Protein AF-A0A653YHH2-F1 (afdb_monomer_lite)

Sequence (87 aa):
MQVAVPTKNSPHVFVNQTLTLLDYWPEVADRVPNIPGAWWLVTRSLAQALEASGEVVATAACSDWWFTTVDRPEDALEALGLTDFLA

Secondary structure (DSSP, 8-state):
----------TTEEEE-HHHHHHH-GGGGGGS-SS--EEEEE-HHHHHHHHHTT-EEEEETTEEEEEESSS-HHHHHHHTT-GGGG-

pLDDT: mean 85.59, std 13.62, range [38.53, 97.06]

Foldseek 3Di:
DPDPDDPFDQPFWDDFPQVVCCVVPVCLVVLDDPADWTKTWGDPVVLVVCVVLVFRWDDDDPTIIGIDRDPHVQVVCVVSVVCVRRD

Structure (mmCIF, N/CA/C/O backbone):
data_AF-A0A653YHH2-F1
#
_entry.id   AF-A0A653YHH2-F1
#
loop_
_atom_site.group_PDB
_atom_site.id
_atom_site.type_symbol
_atom_site.label_atom_id
_atom_site.label_alt_id
_atom_site.label_comp_id
_atom_site.label_asym_id
_atom_site.label_entity_id
_atom_site.label_seq_id
_atom_site.pdbx_PDB_ins_code
_atom_site.Cartn_x
_atom_site.Cartn_y
_atom_site.Cartn_z
_atom_site.occupancy
_atom_site.B_iso_or_equiv
_atom_site.auth_seq_id
_atom_site.auth_comp_id
_atom_site.auth_asym_id
_atom_site.auth_atom_id
_atom_site.pdbx_PDB_model_num
ATOM 1 N N . MET A 1 1 ? 12.281 -24.523 13.680 1.00 42.88 1 MET A N 1
ATOM 2 C CA . MET A 1 1 ? 11.822 -23.120 13.671 1.00 42.88 1 MET A CA 1
ATOM 3 C C . MET A 1 1 ? 10.413 -23.113 13.122 1.00 42.88 1 MET A C 1
ATOM 5 O O . MET A 1 1 ? 10.216 -23.526 11.989 1.00 42.88 1 MET A O 1
ATOM 9 N N . GLN A 1 2 ? 9.436 -22.792 13.962 1.00 38.53 2 GLN A N 1
ATOM 10 C CA . GLN A 1 2 ? 8.033 -22.735 13.572 1.00 38.53 2 GLN A CA 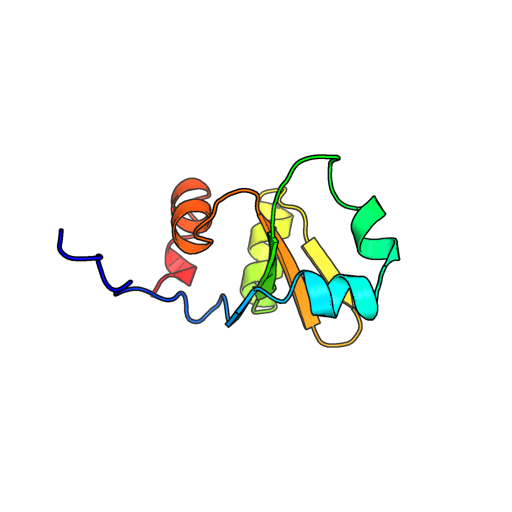1
ATOM 11 C C . GLN A 1 2 ? 7.846 -21.405 12.838 1.00 38.53 2 GLN A C 1
ATOM 13 O O . GLN A 1 2 ? 8.000 -20.348 13.443 1.00 38.53 2 GLN A O 1
ATOM 18 N N . VAL A 1 3 ? 7.643 -21.458 11.522 1.00 47.28 3 VAL A N 1
ATOM 19 C CA . VAL A 1 3 ? 7.311 -20.272 10.726 1.00 47.28 3 VAL A CA 1
ATOM 20 C C . VAL A 1 3 ? 5.977 -19.769 11.264 1.00 47.28 3 VAL A C 1
ATOM 22 O O . VAL A 1 3 ? 4.992 -20.507 11.233 1.00 47.28 3 VAL A O 1
ATOM 25 N N . ALA A 1 4 ? 5.964 -18.570 11.847 1.00 49.03 4 ALA A N 1
ATOM 26 C CA . ALA A 1 4 ? 4.736 -17.956 12.322 1.00 49.03 4 ALA A CA 1
ATOM 27 C C . ALA A 1 4 ? 3.815 -17.774 11.111 1.00 49.03 4 ALA A C 1
ATOM 29 O O . ALA A 1 4 ? 4.109 -16.992 10.209 1.00 49.03 4 ALA A O 1
ATOM 30 N N . VAL A 1 5 ? 2.740 -18.557 11.058 1.00 48.34 5 VAL A N 1
ATOM 31 C CA . VAL A 1 5 ? 1.684 -18.357 10.069 1.00 48.34 5 VAL A CA 1
ATOM 32 C C . VAL A 1 5 ? 1.025 -17.017 10.415 1.00 48.34 5 VAL A C 1
ATOM 34 O O . VAL A 1 5 ? 0.618 -16.856 11.569 1.00 48.34 5 VAL A O 1
ATOM 37 N N . PRO A 1 6 ? 0.951 -16.046 9.490 1.00 49.53 6 PRO A N 1
ATOM 38 C CA . PRO A 1 6 ? 0.377 -14.736 9.779 1.00 49.53 6 PRO A CA 1
ATOM 39 C C . PRO A 1 6 ? -1.093 -14.905 10.177 1.00 49.53 6 PRO A C 1
ATOM 41 O O . PRO A 1 6 ? -1.888 -15.442 9.411 1.00 49.53 6 PRO A O 1
ATOM 44 N N . THR A 1 7 ? -1.457 -14.502 11.394 1.00 54.62 7 THR A N 1
ATOM 45 C CA . THR A 1 7 ? -2.821 -14.663 11.935 1.00 54.62 7 THR A CA 1
ATOM 46 C C . THR A 1 7 ? -3.690 -13.412 11.806 1.00 54.62 7 THR A C 1
ATOM 48 O O . THR A 1 7 ? -4.863 -13.456 12.164 1.00 54.62 7 THR A O 1
ATOM 51 N N . LYS A 1 8 ? -3.159 -12.312 11.264 1.00 58.38 8 LYS A N 1
ATOM 52 C CA . LYS A 1 8 ? -3.914 -11.095 10.947 1.00 58.38 8 LYS A CA 1
ATOM 53 C C . LYS A 1 8 ? -3.561 -10.651 9.535 1.00 58.38 8 LYS A C 1
ATOM 55 O O . LYS A 1 8 ? -2.468 -10.135 9.326 1.00 58.38 8 LYS A O 1
ATOM 60 N N . ASN A 1 9 ? -4.480 -10.883 8.606 1.00 71.75 9 ASN A N 1
ATOM 61 C CA . ASN A 1 9 ? -4.510 -10.171 7.336 1.00 71.75 9 ASN A CA 1
ATOM 62 C C . ASN A 1 9 ? -5.463 -8.996 7.536 1.00 71.75 9 ASN A C 1
ATOM 64 O O . ASN A 1 9 ? -6.585 -9.210 8.003 1.00 71.75 9 ASN A O 1
ATOM 68 N N . SER A 1 10 ? -5.035 -7.778 7.214 1.00 84.00 10 SER A N 1
ATOM 69 C CA . SER A 1 10 ? -5.958 -6.641 7.201 1.00 84.00 10 SER A CA 1
ATOM 70 C C . SER A 1 10 ? -7.043 -6.887 6.141 1.00 84.00 10 SER A C 1
ATOM 72 O O . SER A 1 10 ? -6.699 -7.111 4.982 1.00 84.00 10 SER A O 1
ATOM 74 N N . PRO A 1 11 ? -8.349 -6.802 6.462 1.00 89.25 11 PRO A N 1
ATOM 75 C CA . PRO A 1 11 ? -9.398 -6.915 5.442 1.00 89.25 11 PRO A CA 1
ATOM 76 C C . PRO A 1 11 ? -9.383 -5.739 4.453 1.00 89.25 11 PRO A C 1
ATOM 78 O O . PRO A 1 11 ? -10.048 -5.781 3.418 1.00 89.25 11 PRO A O 1
ATOM 81 N N . HIS A 1 12 ? -8.620 -4.689 4.767 1.00 92.44 12 HIS A N 1
ATOM 82 C CA . HIS A 1 12 ? -8.469 -3.493 3.957 1.00 92.44 12 HIS A CA 1
ATOM 83 C C . HIS A 1 12 ? -7.248 -3.526 3.039 1.00 92.44 12 HIS A C 1
ATOM 85 O O . HIS A 1 12 ? -7.154 -2.675 2.149 1.00 92.44 12 HIS A O 1
ATOM 91 N N . VAL A 1 13 ? -6.354 -4.500 3.236 1.00 92.69 13 VAL A N 1
ATOM 92 C CA . VAL A 1 13 ? -5.200 -4.777 2.385 1.00 92.69 13 VAL A CA 1
ATOM 93 C C . VAL A 1 13 ? -5.420 -6.115 1.695 1.00 92.69 13 VAL A C 1
ATOM 95 O O . VAL A 1 13 ? -5.505 -7.161 2.326 1.00 92.69 13 VAL A O 1
ATOM 98 N N . PHE A 1 14 ? -5.521 -6.092 0.374 1.00 89.50 14 PHE A N 1
ATOM 99 C CA . PHE A 1 14 ? -5.976 -7.259 -0.369 1.00 89.50 14 PHE A CA 1
ATOM 100 C C . PHE A 1 14 ? -4.828 -8.142 -0.837 1.00 89.50 14 PHE A C 1
ATOM 102 O O . PHE A 1 14 ? -4.874 -9.356 -0.648 1.00 89.50 14 PHE A O 1
ATOM 109 N N . VAL A 1 15 ? -3.821 -7.559 -1.496 1.00 88.50 15 VAL A N 1
ATOM 110 C CA . VAL A 1 15 ? -2.737 -8.336 -2.113 1.00 88.50 15 VAL A CA 1
ATOM 111 C C . VAL A 1 15 ? -1.576 -7.450 -2.576 1.00 88.50 15 VAL A C 1
ATOM 113 O O . VAL A 1 15 ? -1.794 -6.349 -3.080 1.00 88.50 15 VAL A O 1
ATOM 116 N N . ASN A 1 16 ? -0.345 -7.958 -2.468 1.00 91.00 16 ASN A N 1
ATOM 117 C CA . ASN A 1 16 ? 0.817 -7.391 -3.153 1.00 91.00 16 ASN A CA 1
ATOM 118 C C . ASN A 1 16 ? 0.741 -7.724 -4.650 1.00 91.00 16 ASN A C 1
ATOM 120 O O . ASN A 1 16 ? 0.742 -8.896 -5.027 1.00 91.00 16 ASN A O 1
ATOM 124 N N . GLN A 1 17 ? 0.686 -6.704 -5.504 1.00 88.38 17 GLN A N 1
ATOM 125 C CA . GLN A 1 17 ? 0.636 -6.856 -6.966 1.00 88.38 17 GLN A CA 1
ATOM 126 C C . GLN A 1 17 ? 1.655 -5.946 -7.647 1.00 88.38 17 GLN A C 1
ATOM 128 O O . GLN A 1 17 ? 1.407 -5.441 -8.735 1.00 88.38 17 GLN A O 1
ATOM 133 N N . THR A 1 18 ? 2.806 -5.733 -7.009 1.00 89.69 18 THR A N 1
ATOM 134 C CA . THR A 1 18 ? 3.850 -4.822 -7.499 1.00 89.69 18 THR A CA 1
ATOM 135 C C . THR A 1 18 ? 4.190 -5.059 -8.971 1.00 89.69 18 THR A C 1
ATOM 137 O O . THR A 1 18 ? 4.148 -4.121 -9.757 1.00 89.69 18 THR A O 1
ATOM 140 N N . LEU A 1 19 ? 4.463 -6.309 -9.364 1.00 88.69 19 LEU A N 1
ATOM 141 C CA . LEU A 1 19 ? 4.808 -6.636 -10.753 1.00 88.69 19 LEU A CA 1
ATOM 142 C C . LEU A 1 19 ? 3.642 -6.357 -11.709 1.00 88.69 19 LEU A C 1
ATOM 144 O O . LEU A 1 19 ? 3.812 -5.624 -12.674 1.00 88.69 19 LEU A O 1
ATOM 148 N N . THR A 1 20 ? 2.442 -6.849 -11.389 1.00 86.75 20 THR A N 1
ATOM 149 C CA . THR A 1 20 ? 1.232 -6.623 -12.194 1.00 86.75 20 THR A CA 1
ATOM 150 C C . THR A 1 20 ? 0.925 -5.135 -12.371 1.00 86.75 20 THR A C 1
ATOM 152 O O . THR A 1 20 ? 0.526 -4.703 -13.450 1.00 86.75 20 THR A O 1
ATOM 155 N N . LEU A 1 21 ? 1.103 -4.341 -11.311 1.00 88.06 21 LEU A N 1
ATOM 156 C CA . LEU A 1 21 ? 0.883 -2.902 -11.347 1.00 88.06 21 LEU A CA 1
ATOM 157 C C . LEU A 1 21 ? 1.905 -2.217 -12.254 1.00 88.06 21 LEU A C 1
ATOM 159 O O . LEU A 1 21 ? 1.507 -1.387 -13.059 1.00 88.06 21 LEU A O 1
ATOM 163 N N . LEU A 1 22 ? 3.188 -2.570 -12.152 1.00 87.88 22 LEU A N 1
ATOM 164 C CA . LEU A 1 22 ? 4.239 -1.997 -12.996 1.00 87.88 22 LEU A CA 1
ATOM 165 C C . LEU A 1 22 ? 4.096 -2.406 -14.469 1.00 87.88 22 LEU A C 1
ATOM 167 O O . LEU A 1 22 ? 4.404 -1.604 -15.346 1.00 87.88 22 LEU A O 1
ATOM 171 N N . ASP A 1 23 ? 3.583 -3.606 -14.745 1.00 89.38 23 ASP A N 1
ATOM 172 C CA . ASP A 1 23 ? 3.294 -4.059 -16.110 1.00 89.38 23 ASP A CA 1
ATOM 173 C C . ASP A 1 23 ? 2.134 -3.272 -16.744 1.00 89.38 23 ASP A C 1
ATOM 175 O O . ASP A 1 23 ? 2.161 -2.958 -17.934 1.00 89.38 23 ASP A O 1
ATOM 179 N N . TYR A 1 24 ? 1.098 -2.956 -15.960 1.00 86.56 24 TYR A N 1
ATOM 180 C CA . TYR A 1 24 ? -0.098 -2.252 -16.437 1.00 86.56 24 TYR A CA 1
ATOM 181 C C . TYR A 1 24 ? 0.037 -0.722 -16.403 1.00 86.56 24 TYR A C 1
ATOM 183 O O . TYR A 1 24 ? -0.527 -0.030 -17.250 1.00 86.56 24 TYR A O 1
ATOM 191 N N . TRP A 1 25 ? 0.750 -0.190 -15.411 1.00 89.12 25 TRP A N 1
ATOM 192 C CA . TRP A 1 25 ? 0.888 1.238 -15.143 1.00 89.12 25 TRP A CA 1
ATOM 193 C C . TRP A 1 25 ? 2.334 1.589 -14.753 1.00 89.12 25 TRP A C 1
ATOM 195 O O . TRP A 1 25 ? 2.612 1.920 -13.596 1.00 89.12 25 TRP A O 1
ATOM 205 N N . PRO A 1 26 ? 3.280 1.516 -15.705 1.00 86.19 26 PRO A N 1
ATOM 206 C CA . PRO A 1 26 ? 4.703 1.690 -15.423 1.00 86.19 26 PRO A CA 1
ATOM 207 C C . PRO A 1 26 ? 5.048 3.078 -14.870 1.00 86.19 26 PRO A C 1
ATOM 209 O O . PRO A 1 26 ? 5.958 3.194 -14.052 1.00 86.19 26 PRO A O 1
ATOM 212 N N . GLU A 1 27 ? 4.300 4.125 -15.236 1.00 85.75 27 GLU A N 1
ATOM 213 C CA . GLU A 1 27 ? 4.516 5.494 -14.742 1.00 85.75 27 GLU A CA 1
ATOM 214 C C . GLU A 1 27 ? 4.271 5.630 -13.230 1.00 85.75 27 GLU A C 1
ATOM 216 O O . GLU A 1 27 ? 4.672 6.619 -12.616 1.00 85.75 27 GLU A O 1
ATOM 221 N N . VAL A 1 28 ? 3.628 4.644 -12.590 1.00 85.81 28 VAL A N 1
ATOM 222 C CA . VAL A 1 28 ? 3.496 4.628 -11.130 1.00 85.81 28 VAL A CA 1
ATOM 223 C C . VAL A 1 28 ? 4.856 4.477 -10.439 1.00 85.81 28 VAL A C 1
ATOM 225 O O . VAL A 1 28 ? 5.003 4.923 -9.303 1.00 85.81 28 VAL A O 1
ATOM 228 N N . ALA A 1 29 ? 5.860 3.899 -11.113 1.00 78.94 29 ALA A N 1
ATOM 229 C CA . ALA A 1 29 ? 7.219 3.782 -10.590 1.00 78.94 29 ALA A CA 1
ATOM 230 C C . ALA A 1 29 ? 7.835 5.156 -10.292 1.00 78.94 29 ALA A C 1
ATOM 232 O O . ALA A 1 29 ? 8.512 5.313 -9.280 1.00 78.94 29 ALA A O 1
ATOM 233 N N . ASP A 1 30 ? 7.522 6.169 -11.106 1.00 78.94 30 ASP A N 1
ATOM 234 C CA . ASP A 1 30 ? 8.020 7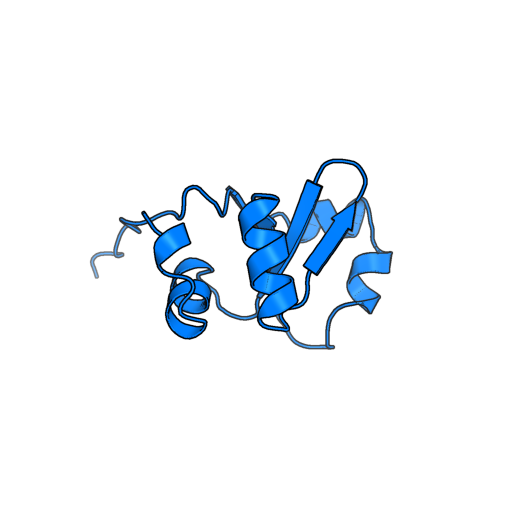.539 -10.933 1.00 78.94 30 ASP A CA 1
ATOM 235 C C . ASP A 1 30 ? 7.408 8.242 -9.709 1.00 78.94 30 ASP A C 1
ATOM 237 O O . ASP A 1 30 ? 7.904 9.278 -9.263 1.00 78.94 30 ASP A O 1
ATOM 241 N N . ARG A 1 31 ? 6.322 7.692 -9.145 1.00 73.31 31 ARG A N 1
ATOM 242 C CA . ARG A 1 31 ? 5.713 8.178 -7.897 1.00 73.31 31 ARG A CA 1
ATOM 243 C C . ARG A 1 31 ? 6.414 7.648 -6.650 1.00 73.31 31 ARG A C 1
ATOM 245 O O . ARG A 1 31 ? 6.125 8.123 -5.553 1.00 73.31 31 ARG A O 1
ATOM 252 N N . VAL A 1 32 ? 7.302 6.669 -6.801 1.00 70.44 32 VAL A N 1
ATOM 253 C CA . VAL A 1 32 ? 8.002 6.030 -5.691 1.00 70.44 32 VAL A CA 1
ATOM 254 C C . VAL A 1 32 ? 9.371 6.688 -5.501 1.00 70.44 32 VAL A C 1
ATOM 256 O O . VAL A 1 32 ? 10.059 6.997 -6.474 1.00 70.44 32 VAL A O 1
ATOM 259 N N . PRO A 1 33 ? 9.832 6.877 -4.256 1.00 64.56 33 PRO A N 1
ATOM 260 C CA . PRO A 1 33 ? 11.251 7.085 -3.985 1.00 64.56 33 PRO A CA 1
ATOM 261 C C . PRO A 1 33 ? 12.096 5.953 -4.609 1.00 64.56 33 PRO A C 1
ATOM 263 O O . PRO A 1 33 ? 11.629 4.825 -4.690 1.00 64.56 33 PRO A O 1
ATOM 266 N N . ASN A 1 34 ? 13.356 6.191 -4.995 1.00 68.94 34 ASN A N 1
ATOM 267 C CA . ASN A 1 34 ? 14.291 5.135 -5.447 1.00 68.94 34 ASN A CA 1
ATOM 268 C C . ASN A 1 34 ? 14.700 4.186 -4.290 1.00 68.94 34 ASN A C 1
ATOM 270 O O . ASN A 1 34 ? 15.875 4.065 -3.944 1.00 68.94 34 ASN A O 1
ATOM 274 N N . ILE A 1 35 ? 13.722 3.563 -3.636 1.00 73.12 35 ILE A N 1
ATOM 275 C CA . ILE A 1 35 ? 13.840 2.765 -2.423 1.00 73.12 35 ILE A CA 1
ATOM 276 C C . ILE A 1 35 ? 13.062 1.460 -2.653 1.00 73.12 35 ILE A C 1
ATOM 278 O O . ILE A 1 35 ? 11.946 1.507 -3.174 1.00 73.12 35 ILE A O 1
ATOM 282 N N . PRO A 1 36 ? 13.613 0.292 -2.276 1.00 81.62 36 PRO A N 1
ATOM 283 C CA . PRO A 1 36 ? 12.892 -0.974 -2.367 1.00 81.62 36 PRO A CA 1
ATOM 284 C C . PRO A 1 36 ? 11.600 -0.957 -1.538 1.00 81.62 36 PRO A C 1
ATOM 286 O O . PRO A 1 36 ? 11.619 -0.580 -0.368 1.00 81.62 36 PRO A O 1
ATOM 289 N N . GLY A 1 37 ? 10.495 -1.408 -2.131 1.00 88.00 37 GLY A N 1
ATOM 290 C CA . GLY A 1 37 ? 9.212 -1.596 -1.457 1.00 88.00 37 GLY A CA 1
ATOM 291 C C . GLY A 1 37 ? 8.203 -2.304 -2.358 1.00 88.00 37 GLY A C 1
ATOM 292 O O . GLY A 1 37 ? 8.551 -2.762 -3.450 1.00 88.00 37 GLY A O 1
ATOM 293 N N . ALA A 1 38 ? 6.962 -2.406 -1.896 1.00 91.12 38 ALA A N 1
ATOM 294 C CA . ALA A 1 38 ? 5.895 -3.132 -2.568 1.00 91.12 38 ALA A CA 1
ATOM 295 C C . ALA A 1 38 ? 4.613 -2.301 -2.675 1.00 91.12 38 ALA A C 1
ATOM 297 O O . ALA A 1 38 ? 4.252 -1.559 -1.763 1.00 91.12 38 ALA A O 1
ATOM 298 N N . TRP A 1 39 ? 3.900 -2.490 -3.784 1.00 92.31 39 TRP A N 1
ATOM 299 C CA . TRP A 1 39 ? 2.561 -1.963 -4.002 1.00 92.31 39 TRP A CA 1
ATOM 300 C C . TRP A 1 39 ? 1.496 -2.984 -3.609 1.00 92.31 39 TRP A C 1
ATOM 302 O O . TRP A 1 39 ? 1.467 -4.118 -4.104 1.00 92.31 39 TRP A O 1
ATOM 312 N N . TRP A 1 40 ? 0.581 -2.539 -2.758 1.00 94.00 40 TRP A N 1
ATOM 313 C CA . TRP A 1 40 ? -0.537 -3.312 -2.246 1.00 94.00 40 TRP A CA 1
ATOM 314 C C . TRP A 1 40 ? -1.855 -2.745 -2.749 1.00 94.00 40 TRP A C 1
ATOM 316 O O . TRP A 1 40 ? -2.079 -1.538 -2.693 1.00 94.00 40 TRP A O 1
ATOM 326 N N . LEU A 1 41 ? -2.742 -3.622 -3.219 1.00 93.44 41 LEU A N 1
ATOM 327 C CA . LEU A 1 41 ? -4.129 -3.254 -3.481 1.00 93.44 41 LEU A CA 1
ATOM 328 C C . LEU A 1 41 ? -4.828 -3.027 -2.142 1.00 93.44 41 LEU A C 1
ATOM 330 O O . LEU A 1 41 ? -4.800 -3.911 -1.282 1.00 93.44 41 LEU A O 1
ATOM 334 N N . VAL A 1 42 ? -5.484 -1.884 -1.981 1.00 95.44 42 VAL A N 1
ATOM 335 C CA . VAL A 1 42 ? -6.156 -1.508 -0.733 1.00 95.44 42 VAL A CA 1
ATOM 336 C C . VAL A 1 42 ? -7.590 -1.048 -0.975 1.00 95.44 42 VAL A C 1
ATOM 338 O O . VAL A 1 42 ? -7.991 -0.729 -2.093 1.00 95.44 42 VAL A O 1
ATOM 341 N N . THR A 1 43 ? -8.398 -1.034 0.085 1.00 95.56 43 THR A N 1
ATOM 342 C CA . THR A 1 43 ? -9.725 -0.397 0.038 1.00 95.56 43 THR A CA 1
ATOM 343 C C . THR A 1 43 ? -9.595 1.111 -0.142 1.00 95.56 43 THR A C 1
ATOM 345 O O . THR A 1 43 ? -8.675 1.725 0.395 1.00 95.56 43 THR A O 1
ATOM 348 N N . ARG A 1 44 ? -10.580 1.736 -0.797 1.00 95.75 44 ARG A N 1
ATOM 349 C CA . ARG A 1 44 ? -10.627 3.198 -0.950 1.00 95.75 44 ARG A CA 1
ATOM 350 C C . ARG A 1 44 ? -10.584 3.948 0.381 1.00 95.75 44 ARG A C 1
ATOM 352 O O . ARG A 1 44 ? -9.883 4.945 0.494 1.00 95.75 44 ARG A O 1
ATOM 359 N N . SER A 1 45 ? -11.303 3.472 1.396 1.00 96.00 45 SER A N 1
ATOM 360 C CA . SER A 1 45 ? -11.282 4.089 2.729 1.00 96.00 45 SER A CA 1
ATOM 361 C C . SER A 1 45 ? -9.888 4.055 3.356 1.00 96.00 45 SER A C 1
ATOM 363 O O . SER A 1 45 ? -9.474 5.036 3.966 1.00 96.00 45 SER A O 1
ATOM 365 N N . LEU A 1 46 ? -9.154 2.951 3.175 1.00 96.56 46 LEU A N 1
ATOM 366 C CA . LEU A 1 46 ? -7.783 2.852 3.661 1.00 96.56 46 LEU A CA 1
ATOM 367 C C . LEU A 1 46 ? -6.845 3.757 2.852 1.00 96.56 46 LEU A C 1
ATOM 369 O O . LEU A 1 46 ? -6.042 4.471 3.437 1.00 96.56 46 LEU A O 1
ATOM 373 N N . ALA A 1 47 ? -6.987 3.792 1.527 1.00 96.50 47 ALA A N 1
ATOM 374 C CA . ALA A 1 47 ? -6.205 4.668 0.658 1.00 96.50 47 ALA A CA 1
ATOM 375 C C . ALA A 1 47 ? -6.318 6.147 1.060 1.00 96.50 47 ALA A C 1
ATOM 377 O O . ALA A 1 47 ? -5.309 6.829 1.188 1.00 96.50 47 ALA A O 1
ATOM 378 N N . GLN A 1 48 ? -7.533 6.618 1.349 1.00 96.25 48 GLN A N 1
ATOM 379 C CA . GLN A 1 48 ? -7.779 7.987 1.814 1.00 96.25 48 GLN A CA 1
ATOM 380 C C . GLN A 1 48 ? -7.115 8.279 3.166 1.00 96.25 48 GLN A C 1
ATOM 382 O O . GLN A 1 48 ? -6.571 9.363 3.367 1.00 96.25 48 GLN A O 1
ATOM 387 N N . ALA A 1 49 ? -7.153 7.320 4.095 1.00 97.06 49 ALA A N 1
ATOM 388 C CA . ALA A 1 49 ? -6.484 7.457 5.385 1.00 97.06 49 ALA A CA 1
ATOM 389 C C . ALA A 1 49 ? -4.955 7.493 5.229 1.00 97.06 49 ALA A C 1
ATOM 391 O O . ALA A 1 49 ? -4.296 8.326 5.843 1.00 97.06 49 ALA A O 1
ATOM 392 N N . LEU A 1 50 ? -4.402 6.647 4.358 1.00 96.38 50 LEU A N 1
ATOM 393 C CA . LEU A 1 50 ? -2.977 6.612 4.031 1.00 96.38 50 LEU A CA 1
ATOM 394 C C . LEU A 1 50 ? -2.506 7.920 3.376 1.00 96.38 50 LEU A C 1
ATOM 396 O O . LEU A 1 50 ? -1.504 8.484 3.809 1.00 96.38 50 LEU A O 1
ATOM 400 N N . GLU A 1 51 ? -3.257 8.457 2.408 1.00 95.12 51 GLU A N 1
ATOM 401 C CA . GLU A 1 51 ? -2.977 9.775 1.816 1.00 95.12 51 GLU A CA 1
ATOM 402 C C . GLU A 1 51 ? -2.969 10.880 2.881 1.00 95.12 51 GLU A C 1
ATOM 404 O O . GLU A 1 51 ? -2.079 11.731 2.888 1.00 95.12 51 GLU A O 1
ATOM 409 N N . ALA A 1 52 ? -3.924 10.854 3.817 1.00 95.94 52 ALA A N 1
ATOM 410 C CA . ALA A 1 52 ? -3.979 11.812 4.921 1.00 95.94 52 ALA A CA 1
ATOM 411 C C . ALA A 1 52 ? -2.795 11.671 5.897 1.00 95.94 52 ALA A C 1
ATOM 413 O O . ALA A 1 52 ? -2.358 12.668 6.474 1.00 95.94 52 ALA A O 1
ATOM 414 N N . SER A 1 53 ? -2.255 10.459 6.050 1.00 94.69 53 SER A N 1
ATOM 415 C CA . SER A 1 53 ? -1.041 10.168 6.822 1.00 94.69 53 SER A CA 1
ATOM 416 C C . SER A 1 53 ? 0.262 10.486 6.072 1.00 94.69 53 SER A C 1
ATOM 418 O O . SER A 1 53 ? 1.336 10.367 6.657 1.00 94.69 53 SER A O 1
ATOM 420 N N . GLY A 1 54 ? 0.187 10.926 4.810 1.00 92.94 54 GLY A N 1
ATOM 421 C CA . GLY A 1 54 ? 1.346 11.285 3.987 1.00 92.94 54 GLY A CA 1
ATOM 422 C C . GLY A 1 54 ? 2.014 10.108 3.273 1.00 92.94 54 GLY A C 1
ATOM 423 O O . GLY A 1 54 ? 3.106 10.271 2.728 1.00 92.94 54 GLY A O 1
ATOM 424 N N . GLU A 1 55 ? 1.374 8.939 3.262 1.00 94.19 55 GLU A N 1
ATOM 425 C CA . GLU A 1 55 ? 1.855 7.762 2.544 1.00 94.19 55 GLU A CA 1
ATOM 426 C C . GLU A 1 55 ? 1.675 7.906 1.027 1.00 94.19 55 GLU A C 1
ATOM 428 O O . GLU A 1 55 ? 0.844 8.670 0.527 1.00 94.19 55 GLU A O 1
ATOM 433 N N . VAL A 1 56 ? 2.455 7.134 0.270 1.00 93.44 56 VAL A N 1
ATOM 434 C CA . VAL A 1 56 ? 2.407 7.162 -1.194 1.00 93.44 56 VAL A CA 1
ATOM 435 C C . VAL A 1 56 ? 1.272 6.273 -1.691 1.00 93.44 56 VAL A C 1
ATOM 437 O O . VAL A 1 56 ? 1.333 5.044 -1.618 1.00 93.44 56 VAL A O 1
ATOM 440 N N . VAL A 1 57 ? 0.246 6.912 -2.248 1.00 94.00 57 VAL A N 1
ATOM 441 C CA . VAL A 1 57 ? -0.926 6.246 -2.817 1.00 94.00 57 VAL A CA 1
ATOM 442 C C . VAL A 1 57 ? -1.058 6.576 -4.303 1.00 94.00 57 VAL A C 1
ATOM 444 O O . VAL A 1 57 ? -0.823 7.697 -4.764 1.00 94.00 57 VAL A O 1
ATOM 447 N N . ALA A 1 58 ? -1.432 5.569 -5.084 1.00 92.25 58 ALA A N 1
ATOM 448 C CA . ALA A 1 58 ? -1.719 5.688 -6.500 1.00 92.25 58 ALA A CA 1
ATOM 449 C C . ALA A 1 58 ? -3.134 5.186 -6.795 1.00 92.25 58 ALA A C 1
ATOM 451 O O . ALA A 1 58 ? -3.492 4.048 -6.506 1.00 92.25 58 ALA A O 1
ATOM 452 N N . THR A 1 59 ? -3.933 6.047 -7.419 1.00 91.12 59 THR A N 1
ATOM 453 C CA . THR A 1 59 ? -5.309 5.740 -7.814 1.00 91.12 59 THR A CA 1
ATOM 454 C C . THR A 1 59 ? -5.400 5.605 -9.329 1.00 91.12 59 THR A C 1
ATOM 456 O O . THR A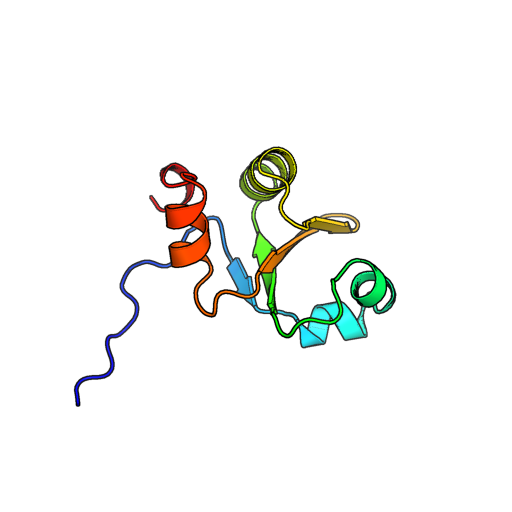 1 59 ? -5.067 6.548 -10.047 1.00 91.12 59 THR A O 1
ATOM 459 N N . ALA A 1 60 ? -5.917 4.474 -9.813 1.00 85.81 60 ALA A N 1
ATOM 460 C CA . ALA A 1 60 ? -6.227 4.270 -11.228 1.00 85.81 60 ALA A CA 1
ATOM 461 C C . ALA A 1 60 ? -7.611 3.647 -11.406 1.00 85.81 60 ALA A C 1
ATOM 463 O O . ALA A 1 60 ? -7.887 2.573 -10.875 1.00 85.81 60 ALA A O 1
ATOM 464 N N . ALA A 1 61 ? -8.453 4.306 -12.208 1.00 81.31 61 ALA A N 1
ATOM 465 C CA . ALA A 1 61 ? -9.810 3.893 -12.572 1.00 81.31 61 ALA A CA 1
ATOM 466 C C . ALA A 1 61 ? -10.697 3.500 -11.372 1.00 81.31 61 ALA A C 1
ATOM 468 O O . ALA A 1 61 ? -11.441 4.331 -10.851 1.00 81.31 61 ALA A O 1
ATOM 469 N N . CYS A 1 62 ? -10.621 2.239 -10.942 1.00 84.88 62 CYS A N 1
ATOM 470 C CA . CYS A 1 62 ? -11.450 1.646 -9.893 1.00 84.88 62 CYS A CA 1
ATOM 471 C C . CYS A 1 62 ? -10.639 1.011 -8.751 1.00 84.88 62 CYS A C 1
ATOM 473 O O . CYS A 1 62 ? -11.236 0.372 -7.890 1.00 84.88 62 CYS A O 1
ATOM 475 N N . SER A 1 63 ? -9.316 1.186 -8.739 1.00 91.12 63 SER A N 1
ATOM 476 C CA . SER A 1 63 ? -8.420 0.575 -7.757 1.00 91.12 63 SER A CA 1
ATOM 477 C C . SER A 1 63 ? -7.548 1.617 -7.068 1.00 91.12 63 SER A C 1
ATOM 479 O O . SER A 1 63 ? -7.108 2.591 -7.691 1.00 91.12 63 SER A O 1
ATOM 481 N N . ASP A 1 64 ? -7.279 1.367 -5.790 1.00 94.38 64 ASP A N 1
ATOM 482 C CA . ASP A 1 64 ? -6.354 2.127 -4.962 1.00 94.38 64 ASP A CA 1
ATOM 483 C C . ASP A 1 64 ? -5.150 1.265 -4.604 1.00 94.38 64 ASP A C 1
ATOM 485 O O . ASP A 1 64 ? -5.292 0.124 -4.156 1.00 94.38 64 ASP A O 1
ATOM 489 N N . TRP A 1 65 ? -3.967 1.831 -4.783 1.00 93.94 65 TRP A N 1
ATOM 490 C CA . TRP A 1 65 ? -2.703 1.160 -4.546 1.00 93.94 65 TRP A CA 1
ATOM 491 C C . TRP A 1 65 ? -1.897 1.949 -3.537 1.00 93.94 65 TRP A C 1
ATOM 493 O O . TRP A 1 65 ? -1.738 3.158 -3.678 1.00 93.94 65 TRP A O 1
ATOM 503 N N . TRP A 1 66 ? -1.362 1.263 -2.542 1.00 94.81 66 TRP A N 1
ATOM 504 C CA . TRP A 1 66 ? -0.492 1.855 -1.540 1.00 94.81 66 TRP A CA 1
ATOM 505 C C . TRP A 1 66 ? 0.905 1.265 -1.648 1.00 94.81 66 TRP A C 1
ATOM 507 O O . TRP A 1 66 ? 1.060 0.045 -1.725 1.00 94.81 66 TRP A O 1
ATOM 517 N N . PHE A 1 67 ? 1.913 2.132 -1.667 1.00 94.25 67 PHE A N 1
ATOM 518 C CA . PHE A 1 67 ? 3.307 1.731 -1.611 1.00 94.25 67 PHE A CA 1
ATOM 519 C C . PHE A 1 67 ? 3.806 1.740 -0.169 1.00 94.25 67 PHE A C 1
ATOM 521 O O . PHE A 1 67 ? 3.729 2.762 0.506 1.00 94.25 67 PHE A O 1
ATOM 528 N N . THR A 1 68 ? 4.401 0.633 0.267 1.00 92.94 68 THR A N 1
ATOM 529 C CA . THR A 1 68 ? 5.102 0.558 1.551 1.00 92.94 68 THR A CA 1
ATOM 530 C C . THR A 1 68 ? 6.437 -0.162 1.403 1.00 92.94 68 THR A C 1
ATOM 532 O O . THR A 1 68 ? 6.586 -1.086 0.602 1.00 92.94 68 THR A O 1
ATOM 535 N N . THR A 1 69 ? 7.428 0.270 2.178 1.00 91.56 69 THR A N 1
ATOM 536 C CA . THR A 1 69 ? 8.738 -0.392 2.288 1.00 91.56 69 THR A CA 1
ATOM 537 C C . THR A 1 69 ? 8.760 -1.453 3.387 1.00 91.56 69 THR A C 1
ATOM 539 O O . THR A 1 69 ? 9.746 -2.174 3.527 1.00 91.56 69 THR A O 1
ATOM 542 N N . VAL A 1 70 ? 7.686 -1.551 4.174 1.00 90.94 70 VAL A N 1
ATOM 543 C CA . VAL A 1 70 ? 7.543 -2.553 5.227 1.00 90.94 70 VAL A CA 1
ATOM 544 C C . VAL A 1 70 ? 7.060 -3.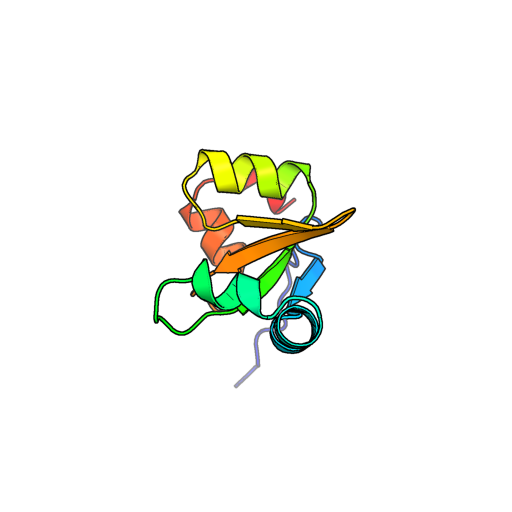854 4.597 1.00 90.94 70 VAL A C 1
ATOM 546 O O . VAL A 1 70 ? 6.055 -3.874 3.889 1.00 90.94 70 VAL A O 1
ATOM 549 N N . ASP A 1 71 ? 7.758 -4.955 4.884 1.00 84.94 71 ASP A N 1
ATOM 550 C CA . ASP A 1 71 ? 7.425 -6.285 4.349 1.00 84.94 71 ASP A CA 1
ATOM 551 C C . ASP A 1 71 ? 5.978 -6.696 4.653 1.00 84.94 71 ASP A C 1
ATOM 553 O O . ASP A 1 71 ? 5.343 -7.413 3.875 1.00 84.94 71 ASP A O 1
ATOM 557 N N . ARG A 1 72 ? 5.459 -6.236 5.797 1.00 87.56 72 ARG A N 1
ATOM 558 C CA . ARG A 1 72 ? 4.094 -6.478 6.246 1.00 87.56 72 ARG A CA 1
ATOM 559 C C . ARG A 1 72 ? 3.305 -5.171 6.299 1.00 87.56 72 ARG A C 1
ATOM 561 O O . ARG A 1 72 ? 3.625 -4.303 7.113 1.00 87.56 72 ARG A O 1
ATOM 568 N N . PRO A 1 73 ? 2.249 -5.035 5.487 1.00 91.50 73 PRO A N 1
ATOM 569 C CA . PRO A 1 73 ? 1.436 -3.831 5.475 1.00 91.50 73 PRO A CA 1
ATOM 570 C C . PRO A 1 73 ? 0.737 -3.611 6.823 1.00 91.50 73 PRO A C 1
ATOM 572 O O . PRO A 1 73 ? 0.578 -2.468 7.232 1.00 91.50 73 PRO A O 1
ATOM 575 N N . GLU A 1 74 ? 0.382 -4.670 7.560 1.00 91.56 74 GLU A N 1
ATOM 576 C CA . GLU A 1 74 ? -0.219 -4.536 8.893 1.00 91.56 74 GLU A CA 1
ATOM 577 C C . GLU A 1 74 ? 0.705 -3.830 9.890 1.00 91.56 74 GLU A C 1
ATOM 579 O O . GLU A 1 74 ? 0.248 -2.961 10.628 1.00 91.56 74 GLU A O 1
ATOM 584 N N . ASP A 1 75 ? 2.002 -4.146 9.873 1.00 92.62 75 ASP A N 1
ATOM 585 C CA . ASP A 1 75 ? 2.986 -3.528 10.769 1.00 92.62 75 ASP A CA 1
ATOM 586 C C . ASP A 1 75 ? 3.146 -2.028 10.439 1.00 92.62 75 ASP A C 1
ATOM 588 O O . ASP A 1 75 ? 3.275 -1.190 11.334 1.00 92.62 75 ASP A O 1
ATOM 592 N N . ALA A 1 76 ? 3.069 -1.664 9.151 1.00 93.62 76 ALA A N 1
ATOM 593 C CA . ALA A 1 76 ? 3.036 -0.266 8.721 1.00 93.62 76 ALA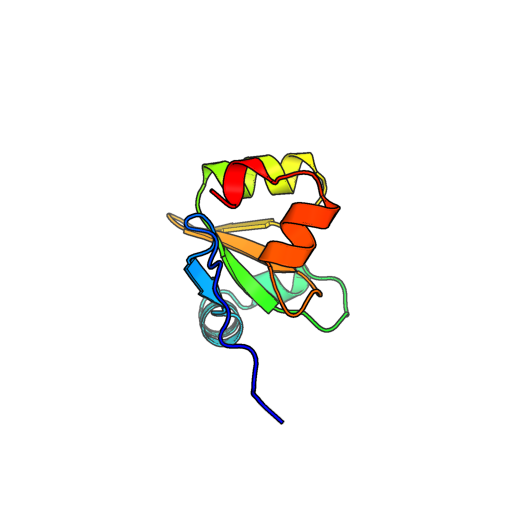 A CA 1
ATOM 594 C C . ALA A 1 76 ? 1.755 0.452 9.180 1.00 93.62 76 ALA A C 1
ATOM 596 O O . ALA A 1 76 ? 1.828 1.577 9.669 1.00 93.62 76 ALA A O 1
ATOM 597 N N . LEU A 1 77 ? 0.588 -0.195 9.095 1.00 94.50 77 LEU A N 1
ATOM 598 C CA . LEU A 1 77 ? -0.671 0.372 9.589 1.00 94.50 77 LEU A CA 1
ATOM 599 C C . LEU A 1 77 ? -0.652 0.593 11.109 1.00 94.50 77 LEU A C 1
ATOM 601 O O . LEU A 1 77 ?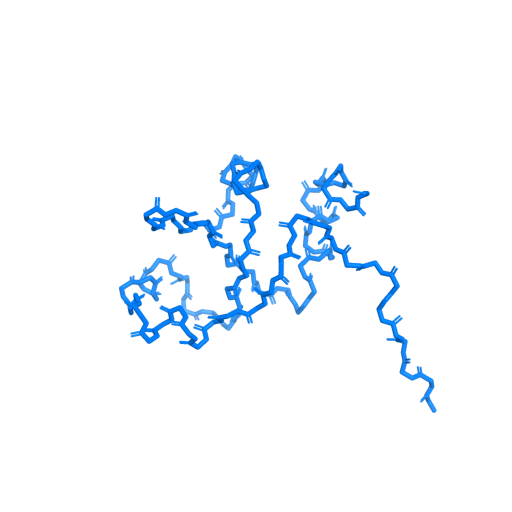 -1.126 1.632 11.571 1.00 94.50 77 LEU A O 1
ATOM 605 N N . GLU A 1 78 ? -0.074 -0.329 11.886 1.00 93.56 78 GLU A N 1
ATOM 606 C CA . GLU A 1 78 ? 0.124 -0.142 13.330 1.00 93.56 78 GLU A CA 1
ATOM 607 C C . GLU A 1 78 ? 1.023 1.067 13.623 1.00 93.56 78 GLU A C 1
ATOM 609 O O . GLU A 1 78 ? 0.676 1.900 14.463 1.00 93.56 78 GLU A O 1
ATOM 614 N N . ALA A 1 79 ? 2.138 1.211 12.898 1.00 93.56 79 ALA A N 1
ATOM 615 C CA . ALA A 1 79 ? 3.065 2.333 13.060 1.00 93.56 79 ALA A CA 1
ATOM 616 C C . ALA A 1 79 ? 2.431 3.692 12.709 1.00 93.56 79 ALA A C 1
ATOM 618 O O . ALA A 1 79 ? 2.741 4.702 13.341 1.00 93.56 79 ALA A O 1
ATOM 619 N N . LEU A 1 80 ? 1.517 3.708 11.736 1.00 94.75 80 LEU A N 1
ATOM 620 C CA . LEU A 1 80 ? 0.754 4.891 11.327 1.00 94.75 80 LEU A CA 1
ATOM 621 C C . LEU A 1 80 ? -0.434 5.198 12.255 1.00 94.75 80 LEU A C 1
ATOM 623 O O . LEU A 1 80 ? -1.098 6.219 12.078 1.00 94.75 80 LEU A O 1
ATOM 627 N N . GLY A 1 81 ? -0.727 4.331 13.231 1.00 94.94 81 GLY A N 1
ATOM 628 C CA . GLY A 1 81 ? -1.895 4.460 14.104 1.00 94.94 81 GLY A CA 1
ATOM 629 C C . GLY A 1 81 ? -3.227 4.158 13.407 1.00 94.94 81 GLY A C 1
ATOM 630 O O . GLY A 1 81 ? -4.283 4.491 13.938 1.00 94.94 81 GLY A O 1
ATOM 631 N N . LEU A 1 82 ? -3.199 3.508 12.241 1.00 94.50 82 LEU A N 1
ATOM 632 C CA . LEU A 1 82 ? -4.365 3.128 11.437 1.00 94.50 82 LEU A CA 1
ATOM 633 C C . LEU A 1 82 ? -4.917 1.755 11.857 1.00 94.50 82 LEU A C 1
ATOM 635 O O . LEU A 1 82 ? -5.279 0.920 11.026 1.00 94.50 82 LEU A O 1
ATOM 639 N N . THR A 1 83 ? -4.975 1.504 13.166 1.00 92.69 83 THR A N 1
ATOM 640 C CA . THR A 1 83 ? -5.332 0.194 13.732 1.00 92.69 83 THR A CA 1
ATOM 641 C C . THR A 1 83 ? -6.796 -0.186 13.518 1.00 92.69 83 THR A C 1
ATOM 643 O O . THR A 1 83 ? -7.111 -1.376 13.512 1.00 92.69 83 THR A O 1
ATOM 646 N N . ASP A 1 84 ? -7.671 0.788 13.258 1.00 91.62 84 ASP A N 1
ATOM 647 C CA . ASP A 1 84 ? -9.069 0.555 12.873 1.00 91.62 84 ASP A CA 1
ATOM 648 C C . ASP A 1 84 ? -9.188 -0.269 11.579 1.00 91.62 84 ASP A C 1
ATOM 650 O O . ASP A 1 84 ? -10.164 -0.989 11.394 1.00 91.62 84 ASP A O 1
ATOM 654 N N . PHE A 1 85 ? -8.172 -0.228 10.707 1.00 91.44 85 PHE A N 1
ATOM 655 C CA . PHE A 1 85 ? -8.121 -1.001 9.462 1.00 91.44 85 PHE A CA 1
ATOM 656 C C . PHE A 1 85 ? -7.484 -2.395 9.631 1.00 91.44 85 PHE A C 1
ATOM 658 O O . PHE A 1 85 ? -7.218 -3.085 8.646 1.00 91.44 85 PHE A O 1
ATOM 665 N N . LEU A 1 86 ? -7.210 -2.830 10.863 1.00 88.88 86 LEU A N 1
ATOM 666 C CA . LEU A 1 86 ? -6.659 -4.158 11.171 1.00 88.88 86 LEU A CA 1
ATOM 667 C C . LEU A 1 86 ? -7.703 -5.136 11.731 1.00 88.88 86 LEU A C 1
ATOM 669 O O . LEU A 1 86 ? -7.341 -6.272 12.057 1.00 88.88 86 LEU A O 1
ATOM 673 N N . ALA A 1 87 ? -8.944 -4.683 11.915 1.00 80.12 87 ALA A N 1
ATOM 674 C CA . ALA A 1 87 ? -10.027 -5.410 12.574 1.00 80.12 87 ALA A CA 1
ATOM 675 C C . ALA A 1 87 ? -11.061 -5.960 11.585 1.00 80.12 87 ALA A C 1
ATOM 677 O O . ALA A 1 87 ? -11.299 -5.309 10.545 1.00 80.12 87 ALA A O 1
#

Radius of gyration: 12.96 Å; chains: 1; bounding box: 26×35×30 Å